Protein AF-A0A967BJ90-F1 (afdb_monomer)

Sequence (40 aa):
ENAGLHTVKFDASNLASGTYFFRIIAGGEYQKTMKMILLR

Mean predicted aligned error: 3.84 Å

Secondary structure (DSSP, 8-state):
--SS--------TTSPSEEEEEEEEETTTEEEEEEEEE--

Structure (mmCIF, N/CA/C/O backbone):
data_AF-A0A967BJ90-F1
#
_entry.id   AF-A0A967BJ90-F1
#
loop_
_atom_site.group_PDB
_atom_site.id
_atom_site.type_symbol
_atom_site.label_atom_id
_atom_site.label_alt_id
_atom_site.label_comp_id
_atom_site.label_asym_id
_atom_site.label_entity_id
_atom_site.label_seq_id
_atom_site.pdbx_PDB_ins_code
_atom_site.Cartn_x
_atom_site.Cartn_y
_atom_site.Cartn_z
_atom_site.occupancy
_atom_site.B_iso_or_equiv
_atom_site.auth_seq_id
_atom_site.auth_comp_id
_atom_site.auth_asym_id
_atom_site.auth_atom_id
_atom_site.pdbx_PDB_model_num
ATOM 1 N N . GLU A 1 1 ? 7.580 -12.192 -16.812 1.00 61.50 1 GLU A N 1
ATOM 2 C CA . GLU A 1 1 ? 6.959 -10.938 -16.341 1.00 61.50 1 GLU A CA 1
ATOM 3 C C . GLU A 1 1 ? 6.853 -9.999 -17.525 1.00 61.50 1 GLU A C 1
ATOM 5 O O . GLU A 1 1 ? 7.847 -9.816 -18.214 1.00 61.50 1 GLU A O 1
ATOM 10 N N . ASN A 1 2 ? 5.661 -9.476 -17.808 1.00 77.69 2 ASN A N 1
ATOM 11 C CA . ASN A 1 2 ? 5.443 -8.630 -18.979 1.00 77.69 2 ASN A CA 1
ATOM 12 C C . ASN A 1 2 ? 5.340 -7.169 -18.545 1.00 77.69 2 ASN A C 1
ATOM 14 O O . ASN A 1 2 ? 4.661 -6.850 -17.563 1.00 77.69 2 ASN A O 1
ATOM 18 N N . ALA A 1 3 ? 6.000 -6.288 -19.294 1.00 85.12 3 ALA A N 1
ATOM 19 C CA . ALA A 1 3 ? 5.820 -4.853 -19.146 1.00 85.12 3 ALA A CA 1
ATOM 20 C C . ALA A 1 3 ? 4.353 -4.494 -19.424 1.00 85.12 3 ALA A C 1
ATOM 22 O O . ALA A 1 3 ? 3.755 -4.987 -20.381 1.00 85.12 3 ALA A O 1
ATOM 23 N N . GLY A 1 4 ? 3.764 -3.664 -18.568 1.00 89.81 4 GLY A N 1
ATOM 24 C CA . GLY A 1 4 ? 2.357 -3.302 -18.673 1.00 89.81 4 GLY A CA 1
ATOM 25 C C . GLY A 1 4 ? 1.796 -2.738 -17.376 1.00 89.81 4 GLY A C 1
ATOM 26 O O . GLY A 1 4 ? 2.498 -2.617 -16.370 1.00 89.81 4 GLY A O 1
ATOM 27 N N . LEU A 1 5 ? 0.515 -2.383 -17.416 1.00 91.56 5 LEU A N 1
ATOM 28 C CA . LEU A 1 5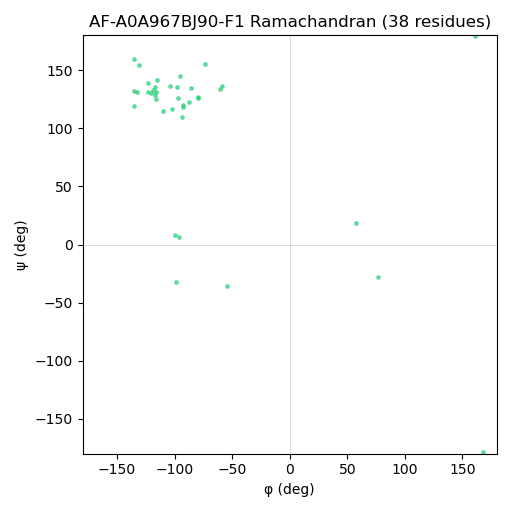 ? -0.230 -1.974 -16.233 1.00 91.56 5 LEU A CA 1
ATOM 29 C C . LEU A 1 5 ? -0.660 -3.215 -15.449 1.00 91.56 5 LEU A C 1
ATOM 31 O O . LEU A 1 5 ? -1.305 -4.108 -15.992 1.00 91.56 5 LEU A O 1
ATOM 35 N N . HIS A 1 6 ? -0.326 -3.233 -14.162 1.00 90.88 6 HIS A N 1
ATOM 36 C CA . HIS A 1 6 ? -0.702 -4.291 -13.230 1.00 90.88 6 HIS A CA 1
ATOM 37 C C . HIS A 1 6 ? -1.608 -3.701 -12.153 1.00 90.88 6 HIS A C 1
ATOM 39 O O . HIS A 1 6 ? -1.299 -2.659 -11.574 1.00 90.88 6 HIS A O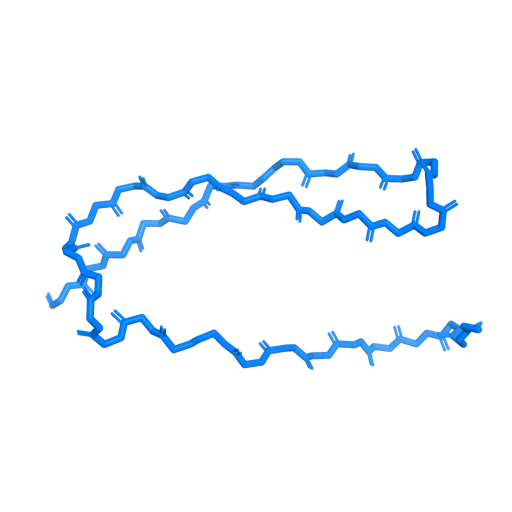 1
ATOM 45 N N . THR A 1 7 ? -2.738 -4.349 -11.881 1.00 92.94 7 THR A N 1
ATOM 46 C CA . THR A 1 7 ? -3.693 -3.920 -10.852 1.00 92.94 7 THR A CA 1
ATOM 47 C C . THR A 1 7 ? -3.905 -5.048 -9.857 1.00 92.94 7 THR A C 1
ATOM 49 O O . THR A 1 7 ? -4.169 -6.182 -10.245 1.00 92.94 7 THR A O 1
ATOM 52 N N . VAL A 1 8 ? -3.807 -4.728 -8.567 1.00 91.00 8 VAL A N 1
ATOM 53 C CA . VAL A 1 8 ? -4.030 -5.673 -7.469 1.00 91.00 8 VAL A CA 1
ATOM 54 C C . VAL A 1 8 ? -5.164 -5.142 -6.604 1.00 91.00 8 VAL A C 1
ATOM 56 O O . VAL A 1 8 ? -5.157 -3.976 -6.211 1.00 91.00 8 VAL A O 1
ATOM 59 N N . LYS A 1 9 ? -6.145 -5.998 -6.305 1.00 94.62 9 LYS A N 1
ATOM 60 C CA . LYS A 1 9 ? -7.223 -5.661 -5.375 1.00 94.62 9 LYS A CA 1
ATOM 61 C C . LYS A 1 9 ? -6.721 -5.820 -3.942 1.00 94.62 9 LYS A C 1
ATOM 63 O O . LYS A 1 9 ? -6.247 -6.889 -3.569 1.00 94.62 9 LYS A O 1
ATOM 68 N N . PHE A 1 10 ? -6.872 -4.770 -3.144 1.00 92.00 10 PHE A N 1
ATOM 69 C CA . PHE A 1 10 ? -6.586 -4.780 -1.715 1.00 92.00 10 PHE A CA 1
ATOM 70 C C . PHE A 1 10 ? -7.899 -4.684 -0.932 1.00 92.00 10 PHE A C 1
ATOM 72 O O . PHE A 1 10 ? -8.609 -3.685 -1.039 1.00 92.00 10 PHE A O 1
ATOM 79 N N . ASP A 1 11 ? -8.240 -5.736 -0.186 1.00 94.81 11 ASP A N 1
ATOM 80 C CA . ASP A 1 11 ? -9.412 -5.760 0.694 1.00 94.81 11 ASP A CA 1
ATOM 81 C C . ASP A 1 11 ? -9.005 -5.354 2.115 1.00 94.81 11 ASP A C 1
ATOM 83 O O . ASP A 1 11 ? -8.300 -6.083 2.813 1.00 94.81 11 ASP A O 1
ATOM 87 N N . ALA A 1 12 ? -9.447 -4.166 2.523 1.00 94.75 12 ALA A N 1
ATOM 88 C CA . ALA A 1 12 ? -9.132 -3.569 3.816 1.00 94.75 12 ALA A CA 1
ATOM 89 C C . ALA A 1 12 ? -10.2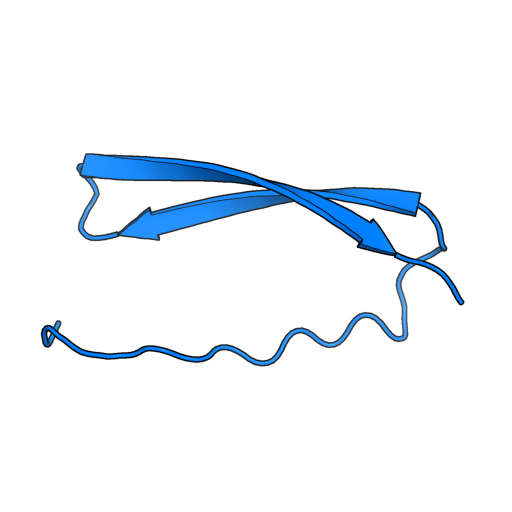52 -3.736 4.861 1.00 94.75 12 ALA A C 1
ATOM 91 O O . ALA A 1 12 ? -10.172 -3.130 5.929 1.00 94.75 12 ALA A O 1
ATOM 92 N N . SER A 1 13 ? -11.299 -4.521 4.577 1.00 95.12 13 SER A N 1
ATOM 93 C CA . SER A 1 13 ? -12.512 -4.62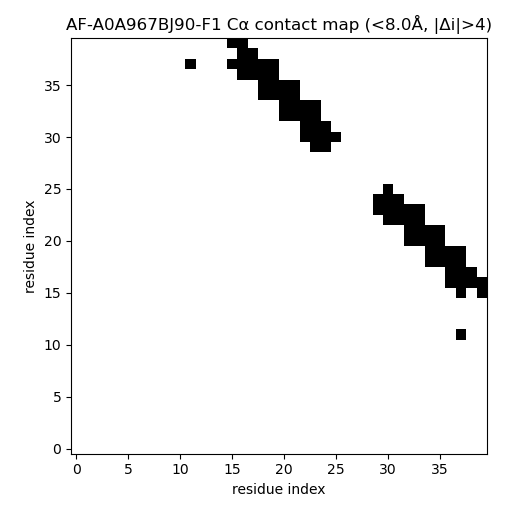1 5.413 1.00 95.12 13 SER A CA 1
ATOM 94 C C . SER A 1 13 ? -12.237 -4.973 6.882 1.00 95.12 13 SER A C 1
ATOM 96 O O . SER A 1 13 ? -12.878 -4.436 7.786 1.00 95.12 13 SER A O 1
ATOM 98 N N . ASN A 1 14 ? -11.231 -5.815 7.131 1.00 95.62 14 ASN A N 1
ATOM 99 C CA . ASN A 1 14 ? -10.856 -6.281 8.470 1.00 95.62 14 ASN A CA 1
ATOM 100 C C . ASN A 1 14 ? -9.717 -5.476 9.119 1.00 95.62 14 ASN A C 1
ATOM 102 O O . ASN A 1 14 ? -9.235 -5.844 10.190 1.00 95.62 14 ASN A O 1
ATOM 106 N N . LEU A 1 15 ? -9.278 -4.380 8.497 1.00 95.88 15 LEU A N 1
ATOM 107 C CA . LEU A 1 15 ? -8.251 -3.497 9.043 1.00 95.88 15 LEU A CA 1
ATOM 108 C C . LEU A 1 15 ? -8.887 -2.312 9.782 1.00 95.88 15 LEU A C 1
ATOM 110 O O . LEU A 1 15 ? -9.965 -1.825 9.425 1.00 95.88 15 LEU A O 1
ATOM 114 N N . ALA A 1 16 ? -8.232 -1.872 10.854 1.00 97.19 16 ALA A N 1
ATOM 115 C CA . AL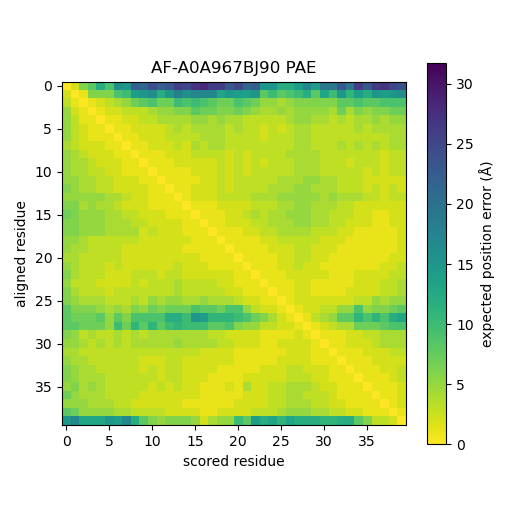A A 1 16 ? -8.627 -0.679 11.593 1.00 97.19 16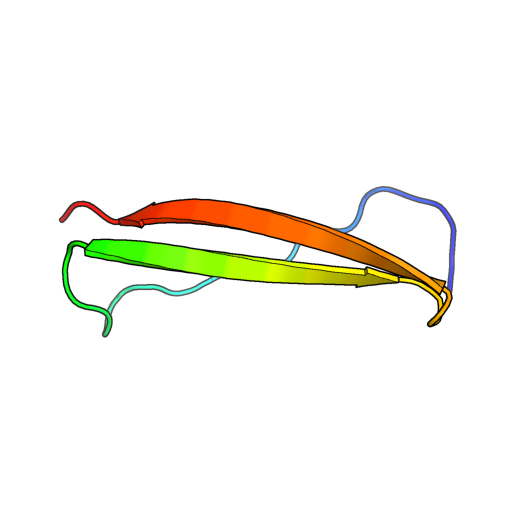 ALA A CA 1
ATOM 116 C C . ALA A 1 16 ? -8.278 0.586 10.794 1.00 97.19 16 ALA A C 1
ATOM 118 O O . ALA A 1 16 ? -7.351 0.583 9.989 1.00 97.19 16 ALA A O 1
ATOM 119 N N . SER A 1 17 ? -8.984 1.690 11.036 1.00 97.44 17 SER A N 1
ATOM 120 C CA . SER A 1 17 ? -8.564 2.983 10.490 1.00 97.44 17 SER A CA 1
ATOM 121 C C . SER A 1 17 ? -7.153 3.315 10.982 1.00 97.44 17 SER A C 1
ATOM 123 O O . SER A 1 17 ? -6.839 3.125 12.158 1.00 97.44 17 SER A O 1
ATOM 125 N N . GLY A 1 18 ? -6.289 3.801 10.098 1.00 97.50 18 GLY A N 1
ATOM 126 C CA . GLY A 1 18 ? -4.896 4.043 10.448 1.00 97.50 18 GLY A CA 1
ATOM 127 C C . GLY A 1 18 ? -3.991 4.309 9.256 1.00 97.50 18 GLY A C 1
ATOM 128 O O . GLY A 1 18 ? -4.421 4.360 8.106 1.00 97.50 18 GLY A O 1
ATOM 129 N N . THR A 1 19 ? -2.706 4.497 9.543 1.00 97.19 19 THR A N 1
ATOM 130 C CA . THR A 1 19 ? -1.674 4.651 8.516 1.00 97.19 19 THR A CA 1
ATOM 131 C C . THR A 1 19 ? -0.986 3.314 8.269 1.00 97.19 19 THR A C 1
ATOM 133 O O . THR A 1 19 ? -0.446 2.714 9.194 1.00 97.19 19 THR A O 1
ATOM 136 N N . TYR A 1 20 ? -0.957 2.886 7.011 1.00 96.69 20 TYR A N 1
ATOM 137 C CA . TYR A 1 20 ? -0.350 1.638 6.567 1.00 96.69 20 TYR A CA 1
ATOM 138 C C . TYR A 1 20 ? 0.798 1.926 5.607 1.00 96.69 20 TYR A C 1
ATOM 140 O O . TYR A 1 20 ? 0.633 2.649 4.623 1.00 96.69 20 TYR A O 1
ATOM 148 N N . PHE A 1 21 ? 1.960 1.341 5.876 1.00 97.31 21 PHE A N 1
ATOM 149 C CA . PHE A 1 21 ? 3.08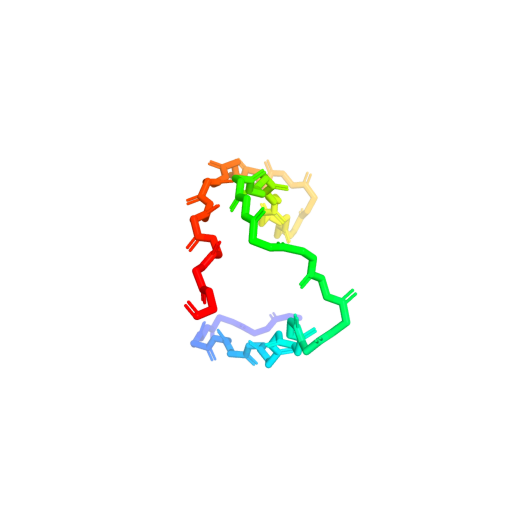8 1.360 4.953 1.00 97.31 21 PHE A CA 1
ATOM 150 C C . PHE A 1 21 ? 3.124 0.054 4.166 1.00 97.31 21 PHE A C 1
ATOM 152 O O . PHE A 1 21 ? 2.985 -1.024 4.741 1.00 97.31 21 PHE A O 1
ATOM 159 N N . PHE A 1 22 ? 3.337 0.147 2.858 1.00 94.94 22 PHE A N 1
ATOM 160 C CA . PHE A 1 22 ? 3.490 -1.014 1.986 1.00 94.94 22 PHE A CA 1
ATOM 161 C C . PHE A 1 22 ? 4.657 -0.815 1.022 1.00 94.94 22 PHE A C 1
ATOM 163 O O . PHE A 1 22 ? 5.115 0.308 0.796 1.00 94.94 22 PHE A O 1
ATOM 170 N N . ARG A 1 23 ? 5.161 -1.920 0.472 1.00 95.19 23 ARG A N 1
ATOM 171 C CA . ARG A 1 23 ? 6.271 -1.923 -0.482 1.00 95.19 23 ARG A CA 1
ATOM 172 C C . ARG A 1 23 ? 5.822 -2.512 -1.806 1.00 95.19 23 ARG A C 1
ATOM 174 O O . ARG A 1 23 ? 5.207 -3.573 -1.830 1.00 95.19 23 ARG A O 1
ATOM 181 N N . ILE A 1 24 ? 6.169 -1.832 -2.890 1.00 93.88 24 ILE A N 1
ATOM 182 C CA . ILE A 1 24 ? 6.116 -2.386 -4.240 1.00 93.88 24 ILE A CA 1
ATOM 183 C C . ILE A 1 24 ? 7.499 -2.965 -4.522 1.00 93.88 24 ILE A C 1
ATOM 185 O O . ILE A 1 24 ? 8.485 -2.230 -4.452 1.00 93.88 24 ILE A O 1
ATOM 189 N N . ILE A 1 25 ? 7.559 -4.267 -4.798 1.00 93.06 25 ILE A N 1
ATOM 190 C CA . ILE A 1 25 ? 8.781 -4.992 -5.158 1.00 93.06 25 ILE A CA 1
ATOM 191 C C . ILE A 1 25 ? 8.592 -5.507 -6.583 1.00 93.06 25 ILE A C 1
ATOM 193 O O . ILE A 1 25 ? 7.597 -6.178 -6.852 1.00 93.06 25 ILE A O 1
ATOM 197 N N . ALA A 1 26 ? 9.517 -5.184 -7.486 1.00 91.50 26 ALA A N 1
ATOM 198 C CA . ALA A 1 26 ? 9.486 -5.654 -8.871 1.00 91.50 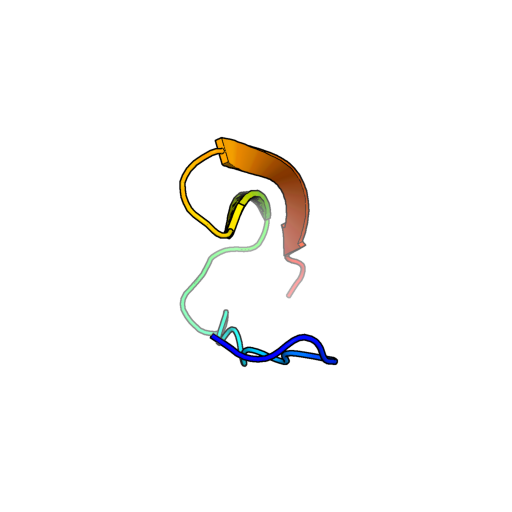26 ALA A CA 1
ATOM 199 C C . ALA A 1 26 ? 10.881 -6.117 -9.308 1.00 91.50 26 ALA A C 1
ATOM 201 O O . ALA A 1 26 ? 11.865 -5.415 -9.072 1.00 91.50 26 ALA A O 1
ATOM 202 N N . GLY A 1 27 ? 10.967 -7.306 -9.914 1.00 84.69 27 GLY A N 1
ATOM 203 C CA . GLY A 1 27 ? 12.212 -7.837 -10.481 1.00 84.69 27 GLY A CA 1
ATOM 204 C C . GLY A 1 27 ? 13.389 -7.974 -9.502 1.00 84.69 27 GLY A C 1
ATOM 205 O O . GLY A 1 27 ? 14.530 -8.016 -9.937 1.00 84.69 27 GLY A O 1
ATOM 206 N N . GLY A 1 28 ? 13.150 -7.982 -8.184 1.00 82.12 28 GLY A N 1
ATOM 207 C CA . GLY A 1 28 ? 14.186 -8.104 -7.145 1.00 82.12 28 GLY A CA 1
ATOM 208 C C . GLY A 1 28 ? 15.017 -6.841 -6.870 1.00 82.12 28 GLY A C 1
ATOM 209 O O . GLY A 1 28 ? 15.452 -6.649 -5.736 1.00 82.12 28 GLY A O 1
ATOM 210 N N . GLU A 1 29 ? 15.185 -5.955 -7.852 1.00 89.12 29 GLU A N 1
ATOM 211 C CA . GLU A 1 29 ? 16.017 -4.745 -7.740 1.00 89.12 29 GLU A CA 1
ATOM 212 C C . GLU A 1 29 ? 15.209 -3.478 -7.434 1.00 89.12 29 GLU A C 1
ATOM 214 O O . GLU A 1 29 ? 15.678 -2.584 -6.727 1.00 89.12 29 GLU A O 1
ATOM 219 N N . TYR A 1 30 ? 13.970 -3.392 -7.927 1.00 91.31 30 TYR A N 1
ATOM 220 C CA . TYR A 1 30 ? 13.121 -2.232 -7.683 1.00 91.31 30 TYR A CA 1
ATOM 221 C C . TYR A 1 30 ? 12.346 -2.391 -6.377 1.00 91.31 30 TYR A C 1
ATOM 223 O O . TYR A 1 30 ? 11.561 -3.330 -6.213 1.00 91.31 30 TYR A O 1
ATOM 231 N N . GLN A 1 31 ? 12.517 -1.429 -5.468 1.00 95.44 31 GLN A N 1
ATOM 232 C CA . GLN A 1 31 ? 11.729 -1.322 -4.244 1.00 95.44 31 GLN A CA 1
ATOM 233 C C . GLN A 1 31 ? 11.231 0.106 -4.046 1.00 95.44 31 GLN A C 1
ATOM 235 O O . GLN A 1 31 ? 12.002 1.064 -4.100 1.00 95.44 31 GLN A O 1
ATOM 240 N N . LYS A 1 32 ? 9.935 0.250 -3.760 1.00 95.81 32 LYS A N 1
ATOM 241 C CA . LYS A 1 32 ? 9.327 1.541 -3.426 1.00 95.81 32 LYS A CA 1
ATOM 242 C C . LYS A 1 32 ? 8.406 1.413 -2.224 1.00 95.81 32 LYS A C 1
ATOM 244 O O . LYS A 1 32 ? 7.412 0.691 -2.275 1.00 95.81 32 LYS A O 1
ATOM 249 N N . THR A 1 33 ? 8.721 2.147 -1.161 1.00 97.00 33 THR A N 1
ATOM 250 C CA . THR A 1 33 ? 7.872 2.254 0.029 1.00 97.00 33 THR A CA 1
ATOM 251 C C . THR A 1 33 ? 6.834 3.350 -0.164 1.00 97.00 33 THR A C 1
ATOM 253 O O . THR A 1 33 ? 7.154 4.455 -0.597 1.00 97.00 33 THR A O 1
ATOM 256 N N . MET A 1 34 ? 5.592 3.042 0.187 1.00 97.50 34 MET A N 1
ATOM 257 C CA . MET A 1 34 ? 4.439 3.925 0.067 1.00 97.50 34 MET A CA 1
ATOM 258 C C . MET A 1 34 ? 3.658 3.942 1.377 1.00 97.50 34 MET A C 1
ATOM 260 O O . MET A 1 34 ? 3.697 2.986 2.151 1.00 97.50 34 MET A O 1
ATOM 264 N N . LYS A 1 35 ? 2.932 5.036 1.610 1.00 97.19 35 LYS A N 1
ATOM 265 C CA . LYS A 1 35 ? 2.053 5.222 2.765 1.00 97.19 35 LYS A CA 1
ATOM 266 C C . LYS A 1 35 ? 0.613 5.368 2.285 1.00 97.19 35 LYS A C 1
ATOM 268 O O . LYS A 1 35 ? 0.354 6.135 1.362 1.00 97.19 35 LYS A O 1
ATOM 273 N N . MET A 1 36 ? -0.306 4.687 2.951 1.00 96.62 36 MET A N 1
ATOM 274 C CA . MET A 1 36 ? -1.747 4.772 2.745 1.00 96.62 36 MET A CA 1
ATOM 275 C C . MET A 1 36 ? -2.419 5.152 4.061 1.00 96.62 36 MET A C 1
ATOM 277 O O . MET A 1 36 ? -2.047 4.644 5.116 1.00 96.62 36 MET A O 1
ATOM 281 N N . ILE A 1 37 ? -3.409 6.036 4.001 1.00 96.69 37 ILE A N 1
ATOM 282 C CA . ILE A 1 37 ? -4.281 6.331 5.139 1.00 96.69 37 ILE A CA 1
ATOM 283 C C . ILE A 1 37 ? -5.591 5.590 4.884 1.00 96.69 37 ILE A C 1
ATOM 285 O O . ILE A 1 37 ? -6.264 5.858 3.892 1.00 96.69 37 ILE A O 1
ATOM 289 N N . LEU A 1 38 ? -5.919 4.641 5.756 1.00 96.62 38 LEU A N 1
ATOM 290 C CA . LEU A 1 38 ? -7.188 3.930 5.754 1.00 96.62 38 LEU A CA 1
ATOM 291 C C . LEU A 1 38 ? -8.149 4.656 6.691 1.00 96.62 38 LEU A C 1
ATOM 293 O O . LEU A 1 38 ? -7.890 4.771 7.890 1.00 96.62 38 LEU A O 1
ATOM 297 N N . LEU A 1 39 ? -9.249 5.137 6.127 1.00 93.69 39 LEU A N 1
ATOM 298 C CA . LEU A 1 39 ? -10.363 5.732 6.853 1.00 93.69 39 LEU A CA 1
ATOM 299 C C . LEU A 1 39 ? -11.586 4.836 6.650 1.00 93.69 39 LEU A C 1
ATOM 301 O O . LEU A 1 39 ? -11.769 4.288 5.562 1.00 93.69 39 LEU A O 1
ATOM 305 N N . ARG A 1 40 ? -12.382 4.677 7.705 1.00 84.38 40 ARG A N 1
ATOM 306 C CA . ARG A 1 40 ? -13.709 4.060 7.652 1.00 84.38 40 ARG A CA 1
ATOM 307 C C . ARG A 1 40 ? -14.767 5.145 7.574 1.00 84.38 40 ARG A C 1
ATOM 309 O O . ARG A 1 40 ? -14.499 6.232 8.136 1.00 84.38 40 ARG A O 1
#

Solvent-accessible surface area (backbone atoms only — not comparable to full-atom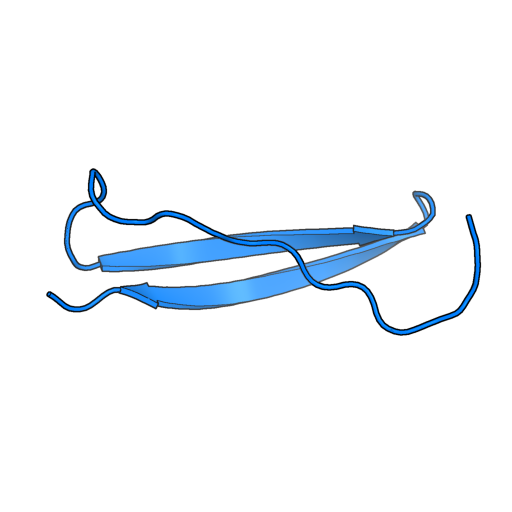 values): 2965 Å² total; per-residue (Å²): 140,79,91,74,92,83,87,80,91,80,87,60,87,91,55,73,69,43,80,45,76,49,72,52,74,47,94,90,77,47,75,46,81,47,78,45,78,46,77,126

Nearest PDB structures (foldseek):
  5lnl-assembly3_G  TM=5.432E-01  e=7.432E+00  Haemophilus influenzae
  5lnl-assembly2_F  TM=5.448E-01  e=6.947E+00  Haemophilus influenzae
  5lnl-assembly3_I  TM=5.363E-01  e=7.950E+00  Haemophilus influenzae

pLDDT: mean 92.33, std 6.76, range [61.5, 97.5]

Radius of gyration: 12.87 Å; Cα contacts (8 Å, |Δi|>4): 39; chains: 1; bounding box: 30×17×31 Å

Foldseek 3Di:
DDDDDDDDDDDCPPPDFAKDWDWDDDPNPDIDIDIDGDDD